Protein AF-A0A417YB47-F1 (afdb_monomer_lite)

Structure (mmCIF, N/CA/C/O backbone):
data_AF-A0A417YB47-F1
#
_entry.id   AF-A0A417YB47-F1
#
loop_
_atom_site.group_PDB
_atom_site.id
_atom_site.type_symbol
_atom_site.label_atom_id
_atom_site.label_alt_id
_atom_site.label_comp_id
_atom_site.label_asym_id
_atom_site.label_entity_id
_atom_site.label_seq_id
_atom_site.pdbx_PDB_ins_code
_atom_site.Cartn_x
_atom_site.Cartn_y
_atom_site.Cartn_z
_atom_site.occupancy
_atom_site.B_iso_or_equiv
_atom_site.auth_seq_id
_atom_site.auth_comp_id
_atom_site.auth_asym_id
_atom_site.auth_atom_id
_atom_site.pdbx_PDB_model_num
ATOM 1 N N . MET A 1 1 ? -11.383 2.457 2.204 1.00 77.25 1 MET A N 1
ATOM 2 C CA . MET A 1 1 ? -11.146 1.196 1.468 1.00 77.25 1 MET A CA 1
ATOM 3 C C . MET A 1 1 ? -12.454 0.632 0.938 1.00 77.25 1 MET A C 1
ATOM 5 O O . MET A 1 1 ? -12.684 0.799 -0.247 1.00 77.25 1 MET A O 1
ATOM 9 N N . LYS A 1 2 ? -13.363 0.128 1.789 1.00 75.00 2 LYS A N 1
ATOM 10 C CA . LYS A 1 2 ? -14.705 -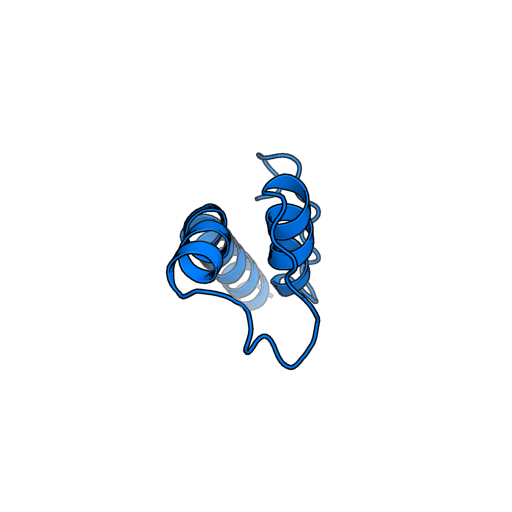0.332 1.362 1.00 75.00 2 LYS A CA 1
ATOM 11 C C . LYS A 1 2 ? -15.513 0.756 0.631 1.00 75.00 2 LYS A C 1
ATOM 13 O O . LYS A 1 2 ? -16.088 0.502 -0.416 1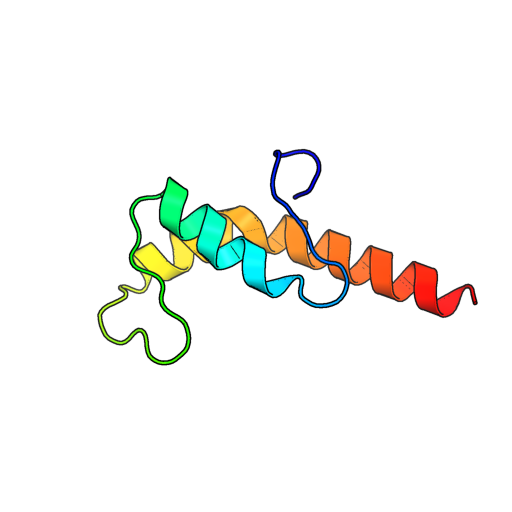.00 75.00 2 LYS A O 1
ATOM 18 N N . ALA A 1 3 ? -15.456 1.999 1.122 1.00 74.94 3 ALA A N 1
ATOM 19 C CA . ALA A 1 3 ? -16.084 3.161 0.476 1.00 74.94 3 ALA A CA 1
ATOM 20 C C . ALA A 1 3 ? -15.528 3.492 -0.926 1.00 74.94 3 ALA A C 1
ATOM 22 O O . ALA A 1 3 ? -16.199 4.162 -1.698 1.00 74.94 3 ALA A O 1
ATOM 23 N N . ASN A 1 4 ? -14.323 3.012 -1.251 1.00 75.94 4 ASN A N 1
ATOM 24 C CA . ASN A 1 4 ? -13.697 3.200 -2.561 1.00 75.94 4 ASN A CA 1
ATOM 25 C C . ASN A 1 4 ? -13.920 1.978 -3.474 1.00 75.94 4 ASN A C 1
ATOM 27 O O . ASN A 1 4 ? -13.278 1.884 -4.510 1.00 75.94 4 ASN A O 1
ATOM 31 N N . GLY A 1 5 ? -14.778 1.027 -3.080 1.00 80.25 5 GLY A N 1
ATOM 32 C CA . GLY A 1 5 ? -15.086 -0.177 -3.856 1.00 80.25 5 GLY A CA 1
ATOM 33 C C . GLY A 1 5 ? -14.148 -1.368 -3.631 1.00 80.25 5 GLY A C 1
ATOM 34 O O . GLY A 1 5 ? -14.411 -2.434 -4.175 1.00 80.25 5 GLY A O 1
ATOM 35 N N . TYR A 1 6 ? -13.100 -1.230 -2.812 1.00 83.25 6 TYR A N 1
ATOM 36 C CA . TYR A 1 6 ? -12.167 -2.331 -2.541 1.00 83.25 6 TYR A CA 1
ATOM 37 C C . TYR A 1 6 ? -12.747 -3.370 -1.586 1.00 83.25 6 TYR A C 1
ATOM 39 O O . TYR A 1 6 ? -13.349 -3.022 -0.558 1.00 83.25 6 TYR A O 1
ATOM 47 N N . ILE A 1 7 ? -12.478 -4.643 -1.877 1.00 79.12 7 ILE A N 1
ATOM 48 C CA . ILE A 1 7 ? -12.876 -5.757 -1.022 1.00 79.12 7 ILE A CA 1
ATOM 49 C C . ILE A 1 7 ? -11.858 -5.870 0.110 1.00 79.12 7 ILE A C 1
ATOM 51 O O . ILE A 1 7 ? -10.725 -6.302 -0.074 1.00 79.12 7 ILE A O 1
ATOM 55 N N . VAL A 1 8 ? -12.269 -5.471 1.312 1.00 81.12 8 VAL A N 1
ATOM 56 C CA . VAL A 1 8 ? -11.437 -5.609 2.511 1.00 81.12 8 VAL A CA 1
ATOM 57 C C . VAL A 1 8 ? -11.905 -6.821 3.297 1.00 81.12 8 VAL A C 1
ATOM 59 O O . VAL A 1 8 ? -12.964 -6.780 3.929 1.00 81.12 8 VAL A O 1
ATOM 62 N N . ASP A 1 9 ? -11.097 -7.876 3.284 1.00 83.25 9 ASP A N 1
ATOM 63 C CA . ASP A 1 9 ? -11.239 -8.981 4.224 1.00 83.25 9 ASP A CA 1
ATOM 64 C C . ASP A 1 9 ? -10.715 -8.538 5.597 1.00 83.25 9 ASP A C 1
ATOM 66 O O . ASP A 1 9 ? -9.548 -8.178 5.739 1.00 83.25 9 ASP A O 1
ATOM 70 N N . ASN A 1 10 ? -11.570 -8.568 6.620 1.00 80.88 10 ASN A N 1
ATOM 71 C CA . ASN A 1 10 ? -11.176 -8.212 7.984 1.00 80.88 10 ASN A CA 1
ATOM 72 C C . ASN A 1 10 ? -10.113 -9.172 8.554 1.00 80.88 10 ASN A C 1
ATOM 74 O O . ASN A 1 10 ? -9.350 -8.767 9.427 1.00 80.88 10 ASN A O 1
ATOM 78 N N . ASN A 1 11 ? -10.056 -10.420 8.075 1.00 83.50 11 ASN A N 1
ATOM 79 C CA . ASN A 1 11 ? -9.047 -11.397 8.490 1.00 83.50 11 ASN A CA 1
ATOM 80 C C . ASN A 1 11 ? -7.737 -11.239 7.712 1.00 83.50 11 ASN A C 1
ATOM 82 O O . ASN A 1 11 ? -6.682 -11.632 8.199 1.00 83.50 11 ASN A O 1
ATOM 86 N N . ASN A 1 12 ? -7.798 -10.667 6.506 1.00 84.19 12 ASN A N 1
ATOM 87 C CA . ASN A 1 12 ? -6.641 -10.491 5.636 1.00 84.19 12 ASN A CA 1
ATOM 88 C C . ASN A 1 12 ? -6.682 -9.127 4.910 1.00 84.19 12 ASN A C 1
ATOM 90 O O . ASN A 1 12 ? -6.778 -9.075 3.678 1.00 84.19 12 ASN A O 1
ATOM 94 N N . PRO A 1 13 ? -6.568 -8.003 5.640 1.00 81.62 13 PRO A N 1
ATOM 95 C CA . PRO A 1 13 ? -6.669 -6.659 5.057 1.00 81.62 13 PRO A CA 1
ATOM 96 C C . PRO A 1 13 ? -5.561 -6.370 4.033 1.00 81.62 13 PRO A C 1
ATOM 98 O O . PRO A 1 13 ? -5.711 -5.518 3.157 1.00 81.62 13 PRO A O 1
ATOM 101 N N . ASP A 1 14 ? -4.467 -7.128 4.103 1.00 84.81 14 ASP A N 1
ATOM 102 C CA . ASP A 1 14 ? -3.332 -7.071 3.195 1.00 84.81 14 ASP A CA 1
ATOM 103 C C . ASP A 1 14 ? -3.667 -7.335 1.725 1.00 84.81 14 ASP A C 1
ATOM 105 O O . ASP A 1 14 ? -2.933 -6.854 0.864 1.00 84.81 14 ASP A O 1
ATOM 109 N N . TYR A 1 15 ? -4.724 -8.087 1.397 1.00 89.81 15 TYR A N 1
ATOM 110 C CA . TYR A 1 15 ? -4.991 -8.464 -0.001 1.00 89.81 15 TYR A CA 1
ATOM 111 C C . TYR A 1 15 ? -5.331 -7.277 -0.903 1.00 89.81 15 TYR A C 1
ATOM 113 O O . TYR A 1 15 ? -5.046 -7.310 -2.101 1.00 89.81 15 TYR A O 1
ATOM 121 N N . VAL A 1 16 ? -5.847 -6.194 -0.324 1.00 90.88 16 VAL A N 1
ATOM 122 C CA . VAL A 1 16 ? -6.253 -4.991 -1.059 1.00 90.88 16 VAL A CA 1
ATOM 123 C C . VAL A 1 16 ? -5.093 -4.387 -1.856 1.00 90.88 16 VAL A C 1
ATOM 125 O O . VAL A 1 16 ? -5.296 -3.851 -2.944 1.00 90.88 16 VAL A O 1
ATOM 128 N N . LYS A 1 17 ? -3.848 -4.516 -1.373 1.00 92.00 17 LYS A N 1
ATOM 129 C CA . LYS A 1 17 ? -2.670 -3.992 -2.087 1.00 92.00 17 LYS A CA 1
ATOM 130 C C . LYS A 1 17 ? -2.482 -4.614 -3.470 1.00 92.00 17 LYS A C 1
ATOM 132 O O . LYS A 1 17 ?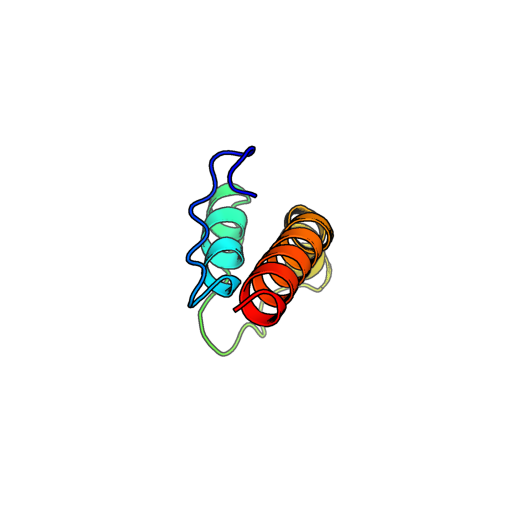 -1.956 -3.950 -4.357 1.00 92.00 17 LYS A O 1
ATOM 137 N N . TYR A 1 18 ? -2.925 -5.857 -3.666 1.00 94.19 18 TYR A N 1
ATOM 138 C CA . TYR A 1 18 ? -2.826 -6.543 -4.953 1.00 94.19 18 TYR A CA 1
ATOM 139 C C . TYR A 1 18 ? -3.891 -6.060 -5.941 1.00 94.19 18 TYR A C 1
ATOM 141 O O . TYR A 1 18 ? -3.581 -5.878 -7.117 1.00 94.19 18 TYR A O 1
ATOM 149 N N . GLU A 1 19 ? -5.114 -5.797 -5.473 1.00 91.81 19 GLU A N 1
ATOM 150 C CA . GLU A 1 19 ? -6.179 -5.215 -6.304 1.00 91.81 19 GLU A CA 1
ATOM 151 C C . GLU A 1 19 ? -5.772 -3.826 -6.799 1.00 91.81 19 GLU A C 1
ATOM 153 O O . GLU A 1 19 ? -5.804 -3.539 -7.993 1.00 91.81 19 GLU A O 1
ATOM 158 N N . VAL A 1 20 ? -5.267 -3.000 -5.886 1.00 92.88 20 VAL A N 1
ATOM 159 C CA . VAL A 1 20 ? -4.808 -1.645 -6.198 1.00 92.88 20 VAL A CA 1
ATOM 160 C C . VAL A 1 20 ? -3.605 -1.655 -7.135 1.00 92.88 20 VAL A C 1
ATOM 162 O O . VAL A 1 20 ? -3.538 -0.864 -8.075 1.00 92.88 20 VAL A O 1
ATOM 165 N N . ALA A 1 21 ? -2.646 -2.558 -6.918 1.00 94.88 21 ALA A N 1
ATOM 166 C CA . ALA A 1 21 ? -1.517 -2.708 -7.827 1.00 94.88 21 ALA A CA 1
ATOM 167 C C . ALA A 1 21 ? -1.984 -3.087 -9.241 1.00 94.88 21 ALA A C 1
ATOM 169 O O . ALA A 1 21 ? -1.512 -2.492 -10.212 1.00 94.88 21 ALA A O 1
ATOM 170 N N . LYS A 1 22 ? -2.959 -4.000 -9.358 1.00 94.44 22 LYS A N 1
ATOM 171 C CA . LYS A 1 22 ? -3.553 -4.403 -10.639 1.00 94.44 22 LYS A CA 1
ATOM 172 C C . LYS A 1 22 ? -4.213 -3.224 -11.357 1.00 94.44 22 LYS A C 1
ATOM 174 O O . LYS A 1 22 ? -3.954 -3.030 -12.541 1.00 94.44 22 LYS A O 1
ATOM 179 N N . GLU A 1 23 ? -4.998 -2.410 -10.654 1.00 92.50 23 GLU A N 1
ATOM 180 C CA . GLU A 1 23 ? -5.619 -1.198 -11.218 1.00 92.50 23 GLU A CA 1
ATOM 181 C C . GLU A 1 23 ? -4.590 -0.168 -11.693 1.00 92.50 23 GLU A C 1
ATOM 183 O O . GLU A 1 23 ? -4.798 0.530 -12.683 1.00 92.50 23 GLU A O 1
ATOM 188 N N . GLN A 1 24 ? -3.452 -0.084 -11.006 1.00 94.00 24 GLN A N 1
ATOM 189 C CA . GLN A 1 24 ? -2.372 0.837 -11.352 1.00 94.00 24 GLN A CA 1
ATOM 190 C C . GLN A 1 24 ? -1.396 0.282 -12.402 1.00 94.00 24 GLN A C 1
ATOM 192 O O . GLN A 1 24 ? -0.434 0.979 -12.739 1.00 94.00 24 GLN A O 1
ATOM 197 N N . GLY A 1 25 ? -1.618 -0.940 -12.904 1.00 94.88 25 GLY A N 1
ATOM 198 C CA . GLY A 1 25 ? -0.735 -1.612 -13.863 1.00 94.88 25 GLY A CA 1
ATOM 199 C C . GLY A 1 25 ? 0.625 -2.004 -13.277 1.00 94.88 25 GLY A C 1
ATOM 200 O O . GLY A 1 25 ? 1.617 -2.077 -13.998 1.00 94.88 25 GLY A O 1
ATOM 201 N N . ILE A 1 26 ? 0.698 -2.208 -11.962 1.00 96.44 26 ILE A N 1
ATOM 202 C CA . ILE A 1 26 ? 1.920 -2.552 -11.236 1.00 96.44 26 ILE A CA 1
ATOM 203 C C . ILE A 1 26 ? 1.918 -4.053 -10.943 1.00 96.44 26 ILE A C 1
ATOM 205 O O . ILE A 1 26 ? 1.005 -4.576 -10.305 1.00 96.44 26 ILE A O 1
ATOM 209 N N . ALA A 1 27 ? 2.973 -4.746 -11.374 1.00 93.75 27 ALA A N 1
ATOM 210 C CA . ALA A 1 27 ? 3.150 -6.181 -11.168 1.00 93.75 27 ALA A CA 1
ATOM 211 C C . ALA A 1 27 ? 3.609 -6.500 -9.733 1.00 93.75 27 ALA A C 1
ATOM 213 O O . ALA A 1 27 ? 4.751 -6.887 -9.498 1.00 93.75 27 ALA A O 1
ATOM 214 N N . LEU A 1 28 ? 2.713 -6.319 -8.763 1.00 95.31 28 LEU A N 1
ATOM 215 C CA . LEU A 1 28 ? 2.944 -6.705 -7.373 1.00 95.31 28 LEU A CA 1
ATOM 216 C C . LEU A 1 28 ? 2.589 -8.184 -7.176 1.00 95.31 28 LEU A C 1
ATOM 218 O O . LEU A 1 28 ? 1.431 -8.574 -7.328 1.00 95.31 28 LEU A O 1
ATOM 222 N N . LYS A 1 29 ? 3.572 -9.006 -6.802 1.00 93.88 29 LYS A N 1
ATOM 223 C CA . LYS A 1 29 ? 3.405 -10.449 -6.563 1.00 93.88 29 LYS A CA 1
ATOM 224 C C . LYS A 1 29 ? 3.496 -10.794 -5.077 1.00 93.88 29 LYS A C 1
ATOM 226 O O . LYS A 1 29 ? 4.033 -10.038 -4.266 1.00 93.88 29 LYS A O 1
ATOM 231 N N . LYS A 1 30 ? 2.941 -11.944 -4.684 1.00 92.25 30 LYS A N 1
ATOM 232 C CA . LYS A 1 30 ? 3.153 -12.485 -3.334 1.00 92.25 30 LYS A CA 1
ATOM 233 C C . LYS A 1 30 ? 4.602 -12.966 -3.223 1.00 92.25 30 LYS A C 1
ATOM 235 O O . LYS A 1 30 ? 5.080 -13.673 -4.104 1.00 92.25 30 LYS A O 1
ATOM 240 N N . GLY A 1 31 ? 5.282 -12.597 -2.140 1.00 90.50 31 GLY A N 1
ATOM 241 C CA . GLY A 1 31 ? 6.691 -12.930 -1.933 1.00 90.50 31 GLY A CA 1
ATOM 242 C C . GLY A 1 31 ? 7.625 -11.855 -2.482 1.00 90.50 31 GLY A C 1
ATOM 243 O O . GLY A 1 31 ? 7.452 -10.673 -2.183 1.00 90.50 31 GLY A O 1
ATOM 244 N N . ASN A 1 32 ? 8.638 -12.275 -3.238 1.00 91.94 32 ASN A N 1
ATOM 245 C CA . ASN A 1 32 ? 9.725 -11.393 -3.648 1.00 91.94 32 ASN A CA 1
ATOM 246 C C . ASN A 1 32 ? 9.272 -10.392 -4.727 1.00 91.94 32 ASN A C 1
ATOM 248 O O . ASN A 1 32 ? 8.556 -10.778 -5.638 1.00 91.94 32 ASN A O 1
ATOM 252 N N . ASN A 1 33 ? 9.674 -9.126 -4.639 1.00 94.38 33 ASN A N 1
ATOM 253 C CA . ASN A 1 33 ? 9.317 -8.052 -5.577 1.00 94.38 33 ASN A CA 1
ATOM 254 C C . ASN A 1 33 ? 10.553 -7.207 -5.939 1.00 94.38 33 ASN A C 1
ATOM 256 O O . ASN A 1 33 ? 10.460 -5.989 -6.016 1.00 94.38 33 ASN A O 1
ATOM 260 N N . GLU A 1 34 ? 11.709 -7.846 -6.136 1.00 93.81 34 GLU A N 1
ATOM 261 C CA . GLU A 1 34 ? 12.988 -7.194 -6.485 1.00 93.81 34 GLU A CA 1
ATOM 262 C C . GLU A 1 34 ? 12.896 -6.205 -7.658 1.00 93.81 34 GLU A C 1
ATOM 264 O O . GLU A 1 34 ? 13.511 -5.144 -7.613 1.00 93.81 34 GLU A O 1
ATOM 269 N N . ASP A 1 35 ? 12.080 -6.510 -8.669 1.00 94.94 35 ASP A N 1
ATOM 270 C CA . ASP A 1 35 ? 11.900 -5.651 -9.848 1.00 94.94 35 ASP A CA 1
ATOM 271 C C . ASP A 1 35 ? 11.023 -4.412 -9.578 1.00 94.94 35 ASP A C 1
ATOM 273 O O . ASP A 1 35 ? 10.865 -3.541 -10.438 1.00 94.94 35 ASP A O 1
ATOM 277 N N . LEU A 1 36 ? 10.397 -4.329 -8.400 1.00 96.44 36 LEU A N 1
ATOM 278 C CA . LEU A 1 36 ? 9.500 -3.240 -8.046 1.00 96.44 36 LEU A CA 1
ATOM 279 C C . LEU A 1 36 ? 10.310 -2.017 -7.627 1.00 96.44 36 LEU A C 1
ATOM 281 O O . LEU A 1 36 ? 10.962 -1.989 -6.585 1.00 96.44 36 LEU A O 1
ATOM 285 N N . THR A 1 37 ? 10.206 -0.946 -8.406 1.00 96.94 37 THR A N 1
ATOM 286 C CA . THR A 1 37 ? 10.842 0.319 -8.034 1.00 96.94 37 THR A CA 1
ATOM 287 C C . THR A 1 37 ? 10.199 0.903 -6.774 1.00 96.94 37 THR A C 1
ATOM 289 O O . THR A 1 37 ? 8.986 0.794 -6.563 1.00 96.94 37 THR A O 1
ATOM 292 N N . SER A 1 38 ? 10.974 1.649 -5.981 1.00 96.44 38 SER A N 1
ATOM 293 C CA . SER A 1 38 ? 10.455 2.362 -4.802 1.00 96.44 38 SER A CA 1
ATOM 294 C C . SER A 1 38 ? 9.284 3.289 -5.145 1.00 96.44 38 SER A C 1
ATOM 296 O O . SER A 1 38 ? 8.365 3.463 -4.348 1.00 96.44 38 SER A O 1
ATOM 298 N N . ARG A 1 39 ? 9.273 3.852 -6.363 1.00 96.69 39 ARG A N 1
ATOM 299 C CA . ARG A 1 39 ? 8.170 4.678 -6.869 1.00 96.69 39 ARG A CA 1
ATOM 300 C C . ARG A 1 39 ? 6.885 3.868 -7.053 1.00 96.69 39 ARG A C 1
ATOM 302 O O . ARG A 1 39 ? 5.822 4.341 -6.663 1.00 96.69 39 ARG A O 1
ATOM 309 N N . GLN A 1 40 ? 6.967 2.672 -7.633 1.00 96.81 40 GLN A N 1
ATOM 310 C CA . GLN A 1 40 ? 5.807 1.791 -7.804 1.00 96.81 40 GLN A CA 1
ATOM 311 C C . GLN A 1 40 ? 5.293 1.290 -6.451 1.00 96.81 40 GLN A C 1
ATOM 313 O O . GLN A 1 40 ? 4.094 1.376 -6.192 1.00 96.81 40 GLN A O 1
ATOM 318 N N . ALA A 1 41 ? 6.193 0.866 -5.560 1.00 95.12 41 ALA A N 1
ATOM 319 C CA . ALA A 1 41 ? 5.836 0.487 -4.194 1.00 95.12 41 ALA A CA 1
ATOM 320 C C . ALA A 1 41 ? 5.130 1.637 -3.454 1.00 95.12 41 ALA A C 1
ATOM 322 O O . ALA A 1 41 ? 4.073 1.441 -2.852 1.00 95.12 41 ALA A O 1
ATOM 323 N N . GLY A 1 42 ? 5.666 2.857 -3.571 1.00 95.25 42 GLY A N 1
ATOM 324 C CA . GLY A 1 42 ? 5.074 4.064 -3.001 1.00 95.25 42 GLY A CA 1
ATOM 325 C C . GLY A 1 42 ? 3.707 4.411 -3.591 1.00 95.25 42 GLY A C 1
ATOM 326 O O . GLY A 1 42 ? 2.823 4.830 -2.850 1.00 95.25 42 GLY A O 1
ATOM 327 N N . LYS A 1 43 ? 3.485 4.197 -4.893 1.00 95.50 43 LYS A N 1
ATOM 328 C CA . LYS A 1 43 ? 2.185 4.448 -5.538 1.00 95.50 43 LYS A CA 1
ATOM 329 C C . LYS A 1 43 ? 1.097 3.509 -5.004 1.00 95.50 43 LYS A C 1
ATOM 331 O O . LYS A 1 43 ? 0.019 3.976 -4.636 1.00 95.50 43 LYS A O 1
ATOM 336 N N . VAL A 1 44 ? 1.409 2.215 -4.872 1.00 94.50 44 VAL A N 1
ATOM 337 C CA . VAL A 1 44 ? 0.486 1.232 -4.282 1.00 94.50 44 VAL A CA 1
ATOM 338 C C . VAL A 1 44 ? 0.251 1.555 -2.806 1.00 94.50 44 VAL A C 1
ATOM 340 O O . VAL A 1 44 ? -0.880 1.822 -2.404 1.00 94.50 44 VAL A O 1
ATOM 343 N N . GLY A 1 45 ? 1.317 1.612 -2.003 1.00 93.00 45 GLY A N 1
ATOM 344 C CA . GLY A 1 45 ? 1.224 1.833 -0.558 1.00 93.00 45 GLY A CA 1
ATOM 345 C C . GLY A 1 45 ? 0.596 3.178 -0.190 1.00 93.00 45 GLY A C 1
ATOM 346 O O . GLY A 1 45 ? -0.255 3.238 0.693 1.00 93.00 45 GLY A O 1
ATOM 347 N N . GLY A 1 46 ? 0.944 4.252 -0.899 1.00 93.75 46 GLY A N 1
ATOM 348 C CA . GLY A 1 46 ? 0.406 5.592 -0.666 1.00 93.75 46 GLY A CA 1
ATOM 349 C C . GLY A 1 46 ? -1.087 5.700 -0.966 1.00 93.75 46 GLY A C 1
ATOM 350 O O . GLY A 1 46 ? -1.810 6.368 -0.231 1.00 93.75 46 GLY A O 1
ATOM 351 N N . SER A 1 47 ? -1.576 4.993 -1.988 1.00 90.62 47 SER A N 1
ATOM 352 C CA . SER A 1 47 ? -3.001 5.019 -2.344 1.00 90.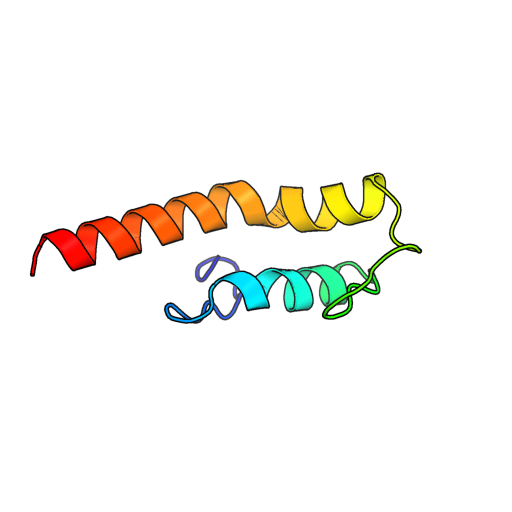62 47 SER A CA 1
ATOM 353 C C . SER A 1 47 ? -3.915 4.323 -1.326 1.00 90.62 47 SER A C 1
ATOM 355 O O . SER A 1 47 ? -5.101 4.644 -1.252 1.00 90.62 47 SER A O 1
ATOM 357 N N . ILE A 1 48 ? -3.375 3.416 -0.501 1.00 89.06 48 ILE A N 1
ATOM 358 C CA . ILE A 1 48 ? -4.174 2.618 0.444 1.00 89.06 48 ILE A CA 1
ATOM 359 C C . ILE A 1 48 ? -3.833 2.860 1.911 1.00 89.06 48 ILE A C 1
ATOM 361 O O . ILE A 1 48 ? -4.726 2.769 2.756 1.00 89.06 48 ILE A O 1
ATOM 365 N N . GLY A 1 49 ? -2.580 3.196 2.225 1.00 89.62 49 GLY A N 1
ATOM 366 C CA . GLY A 1 49 ? -1.992 3.049 3.557 1.00 89.62 49 GLY A CA 1
ATOM 367 C C . GLY A 1 49 ? -2.781 3.739 4.663 1.00 89.62 49 GLY A C 1
ATOM 368 O O . GLY A 1 49 ? -3.197 3.087 5.617 1.00 89.62 49 GLY A O 1
ATOM 369 N N . GLY A 1 50 ? -3.078 5.034 4.517 1.00 90.62 50 GLY A N 1
ATOM 370 C CA . GLY A 1 50 ? -3.816 5.777 5.547 1.00 90.62 50 GLY A CA 1
ATOM 371 C C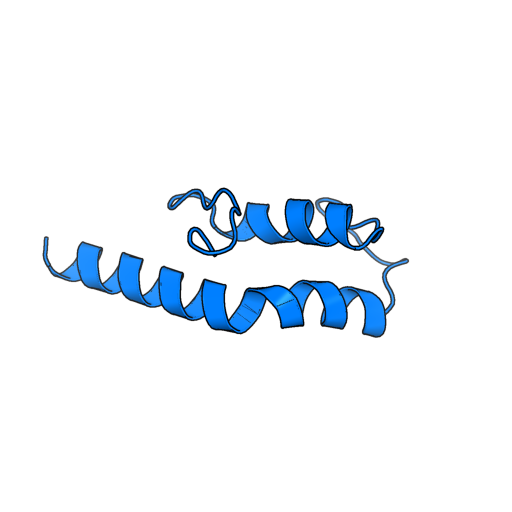 . GLY A 1 50 ? -5.228 5.232 5.783 1.00 90.62 50 GLY A C 1
ATOM 372 O O . GLY A 1 50 ? -5.673 5.081 6.921 1.00 90.62 50 GLY A O 1
ATOM 373 N N . SER A 1 51 ? -5.927 4.879 4.704 1.00 89.25 51 SER A N 1
ATOM 374 C CA . SER A 1 51 ? -7.281 4.329 4.793 1.00 89.25 51 SER A CA 1
ATOM 375 C C . SER A 1 51 ? -7.313 2.898 5.340 1.00 89.25 51 SER A C 1
ATOM 377 O O . SER A 1 51 ? -8.268 2.540 6.027 1.00 89.25 51 SER A O 1
ATOM 379 N N . MET A 1 52 ? -6.266 2.108 5.085 1.00 88.44 52 MET A N 1
ATOM 380 C CA . MET A 1 52 ? -6.090 0.761 5.623 1.00 88.44 52 MET A CA 1
ATOM 381 C C . MET A 1 52 ? -5.788 0.802 7.123 1.00 88.44 52 MET A C 1
ATOM 383 O O . MET A 1 52 ? -6.457 0.120 7.892 1.00 88.44 52 MET A O 1
ATOM 387 N N . VAL A 1 53 ? -4.859 1.662 7.562 1.00 90.62 53 VAL A N 1
ATOM 388 C CA . VAL A 1 53 ? -4.545 1.852 8.991 1.00 90.62 53 VAL A CA 1
ATOM 389 C C . VAL A 1 53 ? -5.778 2.284 9.777 1.00 90.62 53 VAL A C 1
ATOM 391 O O . VAL A 1 53 ? -6.055 1.731 10.839 1.00 90.62 53 VAL A O 1
ATOM 394 N N . LYS A 1 54 ? -6.568 3.218 9.237 1.00 90.81 54 LYS A N 1
ATOM 395 C CA . LYS A 1 54 ? -7.825 3.644 9.864 1.00 90.81 54 LYS A CA 1
ATOM 396 C C . LYS A 1 54 ? -8.796 2.474 10.065 1.00 90.81 54 LYS A C 1
ATOM 398 O O . LYS A 1 54 ? -9.396 2.369 11.131 1.00 90.81 54 LYS A O 1
ATOM 403 N N . GLU A 1 55 ? -8.932 1.594 9.074 1.00 87.44 55 GLU A N 1
ATOM 404 C CA . GLU A 1 55 ? -9.796 0.410 9.176 1.00 87.44 55 GLU A CA 1
ATOM 405 C C . GLU A 1 55 ? -9.250 -0.608 10.189 1.00 87.44 55 GLU A C 1
ATOM 407 O O . GLU A 1 55 ? -10.011 -1.093 11.021 1.00 87.44 55 GLU A O 1
ATOM 412 N N . MET A 1 56 ? -7.938 -0.874 10.193 1.00 87.38 56 MET A N 1
ATOM 413 C CA . MET A 1 56 ? -7.302 -1.767 11.175 1.00 87.38 56 MET A CA 1
ATOM 414 C C . MET A 1 56 ? -7.527 -1.281 12.612 1.00 87.38 56 MET A C 1
ATOM 416 O O . MET A 1 56 ? -7.867 -2.073 13.489 1.00 87.38 56 MET A O 1
ATOM 420 N N . ILE A 1 57 ? -7.417 0.031 12.846 1.00 91.75 57 ILE A N 1
ATOM 421 C CA . ILE A 1 57 ? -7.715 0.636 14.151 1.00 91.75 57 ILE A CA 1
ATOM 422 C C . ILE A 1 57 ? -9.189 0.439 14.521 1.00 91.75 57 ILE A C 1
ATOM 424 O O . ILE A 1 57 ? -9.491 0.124 15.670 1.00 91.75 57 ILE A O 1
ATOM 428 N N . ASN A 1 58 ? -10.116 0.617 13.576 1.00 90.12 58 ASN A N 1
ATOM 429 C CA . ASN A 1 58 ? -11.540 0.401 13.835 1.00 90.12 58 ASN A CA 1
ATOM 430 C C . ASN A 1 58 ? -11.834 -1.062 14.194 1.00 90.12 58 ASN A C 1
ATOM 432 O O . ASN A 1 58 ? -12.541 -1.309 15.165 1.00 90.12 58 ASN A O 1
ATOM 436 N N . ILE A 1 59 ? -11.252 -2.021 13.466 1.00 87.25 59 ILE A N 1
ATOM 437 C CA . ILE A 1 59 ? -11.393 -3.456 13.752 1.00 87.25 59 ILE A CA 1
ATOM 438 C C . ILE A 1 59 ? -10.879 -3.775 15.161 1.00 87.25 59 ILE A C 1
ATOM 440 O O . ILE A 1 59 ? -11.585 -4.420 15.933 1.00 87.25 59 ILE A O 1
ATOM 444 N N . ALA A 1 60 ? -9.694 -3.277 15.525 1.00 90.31 60 ALA A N 1
ATOM 445 C CA . ALA A 1 60 ? -9.131 -3.474 16.860 1.00 90.31 60 ALA A CA 1
ATOM 446 C C . ALA A 1 60 ? -10.034 -2.883 17.959 1.00 90.31 60 ALA A C 1
ATOM 448 O O . ALA A 1 60 ? -10.294 -3.537 18.967 1.00 90.31 60 ALA A O 1
ATOM 449 N N . LYS A 1 61 ? -10.582 -1.678 17.750 1.00 92.94 61 LYS A N 1
ATOM 450 C CA . LYS A 1 61 ? -11.534 -1.059 18.689 1.00 92.94 61 LYS A CA 1
ATOM 451 C C . LYS A 1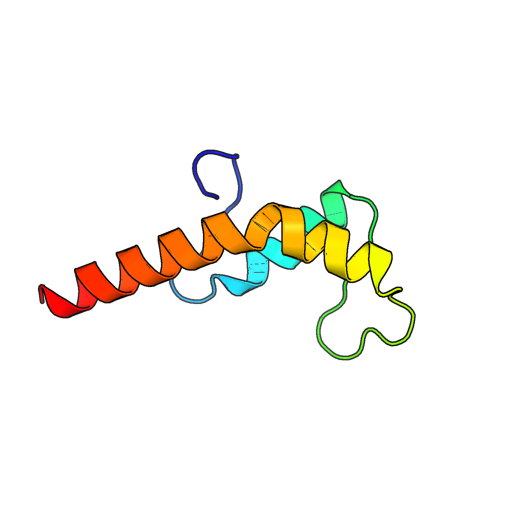 61 ? -12.796 -1.897 18.884 1.00 92.94 61 LYS A C 1
ATOM 453 O O . LYS A 1 61 ? -13.266 -2.005 20.009 1.00 92.94 61 LYS A O 1
ATOM 458 N N . GLU A 1 62 ? -13.347 -2.476 17.820 1.00 90.50 62 GLU A N 1
ATOM 459 C CA . GLU A 1 62 ? -14.521 -3.352 17.923 1.00 90.50 62 GLU A CA 1
ATOM 460 C C . GLU A 1 62 ? -14.207 -4.659 18.664 1.00 90.50 62 GLU A C 1
ATOM 462 O O . GLU A 1 62 ? -15.043 -5.147 19.420 1.00 90.50 62 GLU A O 1
ATOM 467 N N . GLN A 1 63 ? -12.992 -5.197 18.519 1.00 88.94 63 GLN A N 1
ATOM 468 C CA . GLN A 1 63 ? -12.552 -6.371 19.282 1.00 88.94 63 GLN A CA 1
ATOM 469 C C . GLN A 1 63 ? -12.414 -6.081 20.781 1.00 88.94 63 GLN A C 1
ATOM 471 O O . GLN A 1 63 ? -12.724 -6.950 21.582 1.00 88.94 63 GLN A O 1
ATOM 476 N N . MET A 1 64 ? -12.005 -4.867 21.162 1.00 93.00 64 MET A N 1
ATOM 477 C CA . MET A 1 64 ? -11.882 -4.457 22.570 1.00 93.00 64 MET A CA 1
ATOM 478 C C . MET A 1 64 ? -13.226 -4.206 23.270 1.00 93.00 64 MET A C 1
ATOM 480 O O . MET A 1 64 ? -13.260 -4.096 24.492 1.00 93.00 64 MET A O 1
ATOM 484 N N . LYS A 1 65 ? -14.318 -4.035 22.515 1.00 89.06 65 LYS A N 1
ATOM 485 C CA . LYS A 1 65 ? -15.671 -3.845 23.070 1.00 89.06 65 LYS A CA 1
ATOM 486 C C . LYS A 1 65 ? -16.370 -5.165 23.411 1.00 89.06 65 LYS A C 1
ATOM 488 O O . LYS A 1 65 ? -17.435 -5.123 24.024 1.00 89.06 65 LYS A O 1
ATOM 493 N N . LYS A 1 66 ? -15.825 -6.293 22.954 1.00 64.56 66 LYS A N 1
ATOM 494 C CA . LYS A 1 66 ? -16.277 -7.643 23.305 1.00 64.56 66 LYS A CA 1
ATOM 495 C C . LYS A 1 66 ? -15.558 -8.131 24.551 1.00 64.56 66 LYS A C 1
ATOM 497 O O . LYS A 1 66 ? -16.217 -8.872 25.307 1.00 64.56 66 LYS A O 1
#

pLDDT: mean 89.5, std 6.48, range [64.56, 96.94]

Foldseek 3Di:
DVVVVFDADLVCNPCSLVVQCVVVVHPDDPDDDVVQDPVSVCSSCVVCVVVSVVVNVVSVVVVVVD

Sequence (66 aa):
MKANGYIVDNNNPDYVKYEVAKEQGIALKKGNNEDLTSRQAGKVGGSIGGSMVKEMINIAKEQMKK

Radius of gyration: 13.18 Å; chains: 1; bounding box: 29×19×37 Å

Organism: NCBI:txid372463

InterPro domains:
  IPR001448 Small acid-soluble spore protein, alpha/beta-type [PF00269] (15-64)
  IPR038300 SASP, alpha/beta-type superfamily [G3DSA:6.10.10.80] (10-66)

Secondary structure (DSSP, 8-state):
-GGGT----SS-GGGHHHHHHHHTT----SS--TT--HHHHHHHHHHHHHHHHHHHHHHHHHHHT-